Protein AF-A0A3P9P0P9-F1 (afdb_monomer_lite)

Secondary structure (DSSP, 8-state):
----TTTTTTT--HHHHHHHHHHHHHHHHHHHHHHHHHHHHHHHHHHHHHHHHHHHHHHHHHHHHHHHHHHHHH-

Sequence (75 aa):
MSWAVEEWKDGLPGKALQKIQEMEIQLDKLKKERTQKQFQLDSLEAALQKQKQKVSFHSERAGRVCDVDTFVRVT

Foldseek 3Di:
DCDVVCPVVPPDDVVVVVVVVVVVVVVVVVVVVVVVVVVVVVVVVVVVVVVVVVVVVVVVVVVVVVVVVVVVVVD

pLDDT: mean 81.31, std 15.82, range [38.31, 97.38]

InterPro domains:
  IPR018463 Centromere protein Cenp-F, N-terminal [PF10481] (1-57)
  IPR043513 Centromere protein Cenp-F [PTHR18874] (1-55)

Radius of gyration: 29.14 Å; chains: 1; bounding box: 49×20×82 Å

Organism: Poecilia reticulata (NCBI:txid8081)

Structure (mmCIF, N/CA/C/O backbone):
data_AF-A0A3P9P0P9-F1
#
_entry.id   AF-A0A3P9P0P9-F1
#
loop_
_atom_site.group_PDB
_atom_site.id
_atom_site.type_symbol
_atom_site.label_atom_id
_atom_site.label_alt_id
_atom_site.label_comp_id
_atom_site.label_asym_id
_atom_site.label_entity_id
_atom_site.label_seq_id
_atom_site.pdbx_PDB_ins_code
_atom_site.Cartn_x
_atom_site.Cartn_y
_atom_site.Cartn_z
_atom_site.occupancy
_atom_site.B_iso_or_equiv
_atom_site.auth_seq_id
_atom_site.auth_comp_id
_atom_site.auth_asym_id
_atom_site.auth_atom_id
_atom_site.pdbx_PDB_model_num
ATOM 1 N N . MET A 1 1 ? 0.611 16.281 16.618 1.00 38.31 1 MET A N 1
ATOM 2 C CA . MET A 1 1 ? -0.313 16.486 17.750 1.00 38.31 1 MET A CA 1
ATOM 3 C C . MET A 1 1 ? -0.476 15.158 18.462 1.00 38.31 1 MET A C 1
ATOM 5 O O . MET A 1 1 ? -1.215 14.311 17.975 1.00 38.31 1 MET A O 1
ATOM 9 N N . SER A 1 2 ? 0.264 14.948 19.549 1.00 46.19 2 SER A N 1
ATOM 10 C CA . SER A 1 2 ? -0.050 13.875 20.493 1.00 46.19 2 SER A CA 1
ATOM 11 C C . SER A 1 2 ? -1.297 14.330 21.233 1.00 46.19 2 SER A C 1
ATOM 13 O O . SER A 1 2 ? -1.216 15.188 22.106 1.00 46.19 2 SER A O 1
ATOM 15 N N . TRP A 1 3 ? -2.460 13.861 20.786 1.00 50.53 3 TRP A N 1
ATOM 16 C CA . TRP A 1 3 ? -3.682 13.979 21.574 1.00 50.53 3 TRP A CA 1
ATOM 17 C C . TRP A 1 3 ? -3.386 13.378 22.941 1.00 50.53 3 TRP A C 1
ATOM 19 O O . TRP A 1 3 ? -2.697 12.367 22.985 1.00 50.53 3 TRP A O 1
ATOM 29 N N . ALA A 1 4 ? -3.827 14.017 24.020 1.00 53.34 4 ALA A N 1
ATOM 30 C CA . ALA A 1 4 ? -3.733 13.508 25.382 1.00 53.34 4 ALA A CA 1
ATOM 31 C C . ALA A 1 4 ? -4.172 12.034 25.417 1.00 53.34 4 ALA A C 1
ATOM 33 O O . ALA A 1 4 ? -5.363 11.755 25.395 1.00 53.34 4 ALA A O 1
ATOM 34 N N . VAL A 1 5 ? -3.217 11.098 25.325 1.00 58.62 5 VAL A N 1
ATOM 35 C CA . VAL A 1 5 ? -3.431 9.791 24.663 1.00 58.62 5 VAL A CA 1
ATOM 36 C C . VAL A 1 5 ? -4.490 8.926 25.361 1.00 58.62 5 VAL A C 1
ATOM 38 O O . VAL A 1 5 ? -5.105 8.094 24.698 1.00 58.62 5 VAL A O 1
ATOM 41 N N . GLU A 1 6 ? -4.802 9.209 26.628 1.00 61.38 6 GLU A N 1
ATOM 42 C CA . GLU A 1 6 ? -5.759 8.445 27.435 1.00 61.38 6 GLU A CA 1
ATOM 43 C C . GLU A 1 6 ? -6.889 9.275 28.076 1.00 61.38 6 GLU A C 1
ATOM 45 O O . GLU A 1 6 ? -7.938 8.713 28.369 1.00 61.38 6 GLU A O 1
ATOM 50 N N . GLU A 1 7 ? -6.769 10.603 28.218 1.00 68.25 7 GLU A N 1
ATOM 51 C CA . GLU A 1 7 ? -7.814 11.413 28.889 1.00 68.25 7 GLU A CA 1
ATOM 52 C C . GLU A 1 7 ? -9.153 11.422 28.134 1.00 68.25 7 GLU A C 1
ATOM 54 O O . GLU A 1 7 ? -10.207 11.601 28.732 1.00 68.25 7 GLU A O 1
ATOM 59 N N . TRP A 1 8 ? -9.146 11.192 26.819 1.00 74.19 8 TRP A N 1
ATOM 60 C CA . TRP A 1 8 ? -10.379 11.080 26.028 1.00 74.19 8 TRP A CA 1
ATOM 61 C C . TRP A 1 8 ? -11.034 9.693 26.113 1.00 74.19 8 TRP A C 1
ATOM 63 O O . TRP A 1 8 ? -12.173 9.523 25.673 1.00 74.19 8 TRP A O 1
ATOM 73 N N . LYS A 1 9 ? -10.308 8.696 26.637 1.00 74.00 9 LYS A N 1
ATOM 74 C CA . LYS A 1 9 ? -10.816 7.341 26.879 1.00 74.00 9 LYS A CA 1
ATOM 75 C C . LYS A 1 9 ? -11.459 7.224 28.264 1.00 74.00 9 LYS A C 1
ATOM 77 O O . LYS A 1 9 ? -12.311 6.352 28.451 1.00 74.00 9 LYS A O 1
ATOM 82 N N . ASP A 1 10 ? -11.125 8.125 29.188 1.00 74.06 10 ASP A N 1
ATOM 83 C CA . ASP A 1 10 ? -11.771 8.224 30.494 1.00 74.06 10 ASP A CA 1
ATOM 84 C C . ASP A 1 10 ? -13.250 8.621 30.359 1.00 74.06 10 ASP A C 1
ATOM 86 O O . ASP A 1 10 ? -13.613 9.623 29.744 1.00 74.06 10 ASP A O 1
ATOM 90 N N . GLY A 1 11 ? -14.136 7.795 30.921 1.00 77.25 11 GLY A N 1
ATOM 91 C CA . GLY A 1 11 ? -15.588 8.005 30.892 1.00 77.25 11 GLY A CA 1
ATOM 92 C C . GLY A 1 11 ? -16.322 7.415 29.680 1.00 77.25 11 GLY A C 1
ATOM 93 O O . GLY A 1 11 ? -17.555 7.457 29.646 1.00 77.25 11 GLY A O 1
ATOM 94 N N . LEU A 1 12 ? -15.621 6.812 28.711 1.00 82.31 12 LEU A N 1
ATOM 95 C CA . LEU A 1 12 ? -16.275 6.083 27.621 1.00 82.31 12 LEU A CA 1
ATOM 96 C C . LEU A 1 12 ? -16.758 4.698 28.088 1.00 82.31 12 LEU A C 1
ATOM 98 O O . LEU A 1 12 ? -16.031 3.973 28.770 1.00 82.31 12 LEU A O 1
ATOM 102 N N . PRO A 1 13 ? -17.967 4.265 27.686 1.00 85.75 13 PRO A N 1
ATOM 103 C CA . PRO A 1 13 ? -18.443 2.926 28.003 1.00 85.75 13 PRO A CA 1
ATOM 104 C C . PRO A 1 13 ? -17.520 1.869 27.380 1.00 85.75 13 PRO A C 1
ATOM 106 O O . PRO A 1 13 ? -17.085 2.014 26.238 1.00 85.75 13 PRO A O 1
ATOM 109 N N . GLY A 1 14 ? -17.277 0.757 28.084 1.00 84.75 14 GLY A N 1
ATOM 110 C CA . GLY A 1 14 ? -16.326 -0.282 27.651 1.00 84.75 14 GLY A CA 1
ATOM 111 C C . GLY A 1 14 ? -16.568 -0.829 26.236 1.00 84.75 14 GLY A C 1
ATOM 112 O O . GLY A 1 14 ? -15.619 -1.144 25.526 1.00 84.75 14 GLY A O 1
ATOM 113 N N . LYS A 1 15 ? -17.825 -0.845 25.766 1.00 89.06 15 LYS A N 1
ATOM 114 C CA . LYS A 1 15 ? -18.166 -1.194 24.373 1.00 89.06 15 LYS A CA 1
ATOM 115 C C . LYS A 1 15 ? -17.586 -0.211 23.348 1.00 89.06 15 LYS A C 1
ATOM 117 O O . LYS A 1 15 ? -17.158 -0.632 22.277 1.00 89.06 15 LYS A O 1
ATOM 122 N N . ALA A 1 16 ? -17.575 1.084 23.662 1.00 88.75 16 ALA A N 1
ATOM 123 C CA . ALA A 1 16 ? -16.970 2.102 22.808 1.00 88.75 16 ALA A CA 1
ATOM 124 C C . ALA A 1 16 ? -15.445 1.945 22.782 1.00 88.75 16 ALA A C 1
ATOM 126 O O . ALA A 1 16 ? -14.861 1.943 21.701 1.00 88.75 16 ALA A O 1
ATOM 127 N N . LEU A 1 17 ? -14.818 1.707 23.940 1.00 89.69 17 LEU A N 1
ATOM 128 C CA . LEU A 1 17 ? -13.376 1.443 24.038 1.00 89.69 17 LEU A CA 1
ATOM 129 C C . LEU A 1 17 ? -12.958 0.195 23.250 1.00 89.69 17 LEU A C 1
ATOM 131 O O . LEU A 1 17 ? -11.980 0.229 22.505 1.00 89.69 17 LEU A O 1
ATOM 135 N N . GLN A 1 18 ? -13.741 -0.880 23.338 1.00 90.12 18 GLN A N 1
ATOM 136 C CA . GLN A 1 18 ? -13.508 -2.100 22.567 1.00 90.12 18 GLN A CA 1
ATOM 137 C C . GLN A 1 18 ? -13.606 -1.843 21.057 1.00 90.12 18 GLN A C 1
ATOM 139 O O . GLN A 1 18 ? -12.754 -2.292 20.292 1.00 90.12 18 GLN A O 1
ATOM 144 N N . LYS A 1 19 ? -14.602 -1.060 20.618 1.00 92.62 19 LYS A N 1
ATOM 145 C CA . LYS A 1 19 ? -14.753 -0.694 19.205 1.00 92.62 19 LYS A CA 1
ATOM 146 C C . LYS A 1 19 ? -13.595 0.164 18.703 1.00 92.62 19 LYS A C 1
ATOM 148 O O . LYS A 1 19 ? -13.138 -0.027 17.580 1.00 92.62 19 LYS A O 1
ATOM 153 N N . ILE A 1 20 ? -13.112 1.086 19.532 1.00 90.88 20 ILE A N 1
ATOM 154 C CA . ILE A 1 20 ? -11.928 1.899 19.244 1.00 90.88 20 ILE A CA 1
ATOM 155 C C . ILE A 1 20 ? -10.707 0.999 19.047 1.00 90.88 20 ILE A C 1
ATOM 157 O O . ILE A 1 20 ? -10.057 1.114 18.014 1.00 90.88 20 ILE A O 1
ATOM 161 N N . GLN A 1 21 ? -10.445 0.056 19.957 1.00 90.06 21 GLN A N 1
ATOM 162 C CA . GLN A 1 21 ? -9.334 -0.893 19.811 1.00 90.0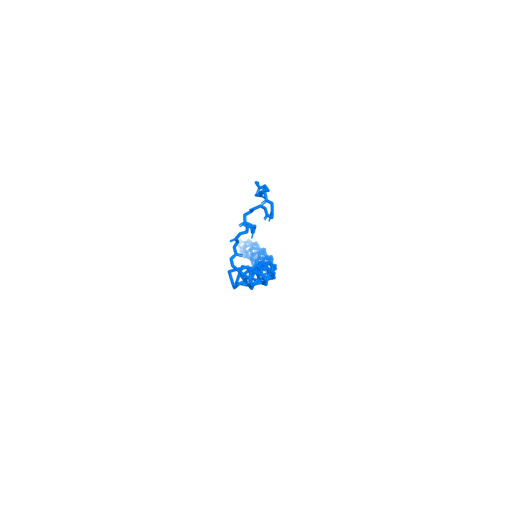6 21 GLN A CA 1
ATOM 163 C C . GLN A 1 21 ? -9.443 -1.737 18.537 1.00 90.06 21 GLN A C 1
ATOM 165 O O . GLN A 1 21 ? -8.460 -1.899 17.817 1.00 90.06 21 GLN A O 1
ATOM 170 N N . GLU A 1 22 ? -10.632 -2.250 18.212 1.00 94.19 22 GLU A N 1
ATOM 171 C CA . GLU A 1 22 ? -10.852 -2.974 16.954 1.00 94.19 22 GLU A CA 1
ATOM 172 C C . GLU A 1 22 ? -10.496 -2.113 15.734 1.00 94.19 22 GLU A C 1
ATOM 174 O O . GLU A 1 22 ? -9.823 -2.586 14.814 1.00 94.19 22 GLU A O 1
ATOM 179 N N . MET A 1 23 ? -10.918 -0.846 15.733 1.00 94.00 23 MET A N 1
ATOM 180 C CA . MET A 1 23 ? -10.613 0.100 14.659 1.00 94.00 23 MET A CA 1
ATOM 181 C C . MET A 1 23 ? -9.123 0.452 14.605 1.00 94.00 23 MET A C 1
ATOM 183 O O . MET A 1 23 ? -8.565 0.513 13.512 1.00 94.00 23 MET A O 1
ATOM 187 N N . GLU A 1 24 ? -8.456 0.635 15.747 1.00 92.19 24 GLU A N 1
ATOM 188 C CA . GLU A 1 24 ? -7.008 0.868 15.835 1.00 92.19 24 GLU A CA 1
ATOM 189 C C . GLU A 1 24 ? -6.225 -0.314 15.235 1.00 92.19 24 GLU A C 1
ATOM 191 O O . GLU A 1 24 ? -5.323 -0.111 14.418 1.00 92.19 24 GLU A O 1
ATOM 196 N N . ILE A 1 25 ? -6.624 -1.553 15.549 1.00 94.75 25 ILE A N 1
ATOM 197 C CA . ILE A 1 25 ? -6.024 -2.777 14.992 1.00 94.75 25 ILE A CA 1
ATOM 198 C C . ILE A 1 25 ? -6.248 -2.863 13.477 1.00 94.75 25 ILE A C 1
ATOM 200 O O . ILE A 1 25 ? -5.329 -3.203 12.729 1.00 94.75 25 ILE A O 1
ATOM 204 N N . GLN A 1 26 ? -7.459 -2.567 12.997 1.00 96.38 26 GLN A N 1
ATOM 205 C CA . GLN A 1 26 ? -7.747 -2.544 11.559 1.00 96.38 26 GLN A CA 1
ATOM 206 C C . GLN A 1 26 ? -6.935 -1.469 10.834 1.00 96.38 26 GLN A C 1
ATOM 208 O O . GLN A 1 26 ? -6.404 -1.727 9.754 1.00 96.38 26 GLN A O 1
ATOM 213 N N . LEU A 1 27 ? -6.786 -0.290 11.438 1.00 95.44 27 LEU A N 1
ATOM 214 C CA . LEU A 1 27 ? -5.950 0.779 10.903 1.00 95.44 27 LEU A CA 1
ATOM 215 C C . LEU A 1 27 ? -4.490 0.349 10.788 1.00 95.44 27 LEU A C 1
ATOM 217 O O . LEU A 1 27 ? -3.860 0.630 9.771 1.00 95.44 27 LEU A O 1
ATOM 221 N N . ASP A 1 28 ? -3.950 -0.338 11.794 1.00 96.25 28 ASP A N 1
ATOM 222 C CA . ASP A 1 28 ? -2.579 -0.851 11.752 1.00 96.25 28 ASP A CA 1
ATOM 223 C C . ASP A 1 28 ? -2.386 -1.881 10.627 1.00 96.25 28 ASP A C 1
ATOM 225 O O . ASP A 1 28 ? -1.429 -1.788 9.851 1.00 96.25 28 ASP A O 1
ATOM 229 N N . LYS A 1 29 ? -3.344 -2.802 10.455 1.00 96.81 29 LYS A N 1
ATOM 230 C CA . LYS A 1 29 ? -3.349 -3.756 9.333 1.00 96.81 29 LYS A CA 1
ATOM 231 C C . LYS A 1 29 ? -3.361 -3.042 7.983 1.00 96.81 29 LYS A C 1
ATOM 233 O O . LYS A 1 29 ? -2.506 -3.311 7.142 1.00 96.81 29 LYS A O 1
ATOM 238 N N . LEU A 1 30 ? -4.272 -2.088 7.794 1.00 97.12 30 LEU A N 1
ATOM 239 C CA . LEU A 1 30 ? -4.379 -1.327 6.547 1.00 97.12 30 LEU A CA 1
ATOM 240 C C . LEU A 1 30 ? -3.130 -0.482 6.271 1.00 97.12 30 LEU A C 1
ATOM 242 O O . LEU A 1 30 ? -2.718 -0.358 5.118 1.00 97.12 30 LEU A O 1
ATOM 246 N N . LYS A 1 31 ? -2.491 0.076 7.306 1.00 96.88 31 LYS A N 1
ATOM 247 C CA . LYS A 1 31 ? -1.208 0.780 7.168 1.00 96.88 31 LYS A CA 1
ATOM 248 C C . LYS A 1 31 ? -0.116 -0.161 6.666 1.00 96.88 31 LYS A C 1
ATOM 250 O O . LYS A 1 31 ? 0.584 0.193 5.722 1.00 96.88 31 LYS A O 1
ATOM 255 N N . LYS A 1 32 ? 0.002 -1.360 7.242 1.00 96.75 32 LYS A N 1
ATOM 256 C CA . LYS A 1 32 ? 0.968 -2.379 6.796 1.00 96.75 32 LYS A CA 1
ATOM 257 C C . LYS A 1 32 ? 0.711 -2.812 5.354 1.00 96.75 32 LYS A C 1
ATOM 259 O O . LYS A 1 32 ? 1.642 -2.813 4.552 1.00 96.75 32 LYS A O 1
ATOM 264 N N . GLU A 1 33 ? -0.541 -3.100 5.001 1.00 97.19 33 GLU A N 1
ATOM 265 C CA . GLU A 1 33 ? -0.920 -3.455 3.628 1.00 97.19 33 GLU A CA 1
ATOM 266 C C . GLU A 1 33 ? -0.619 -2.336 2.630 1.00 97.19 33 GLU A C 1
ATOM 268 O O . GLU A 1 33 ? -0.106 -2.600 1.541 1.00 97.19 33 GLU A O 1
ATOM 273 N N . ARG A 1 34 ? -0.909 -1.079 2.990 1.00 97.00 34 ARG A N 1
ATOM 274 C CA . ARG A 1 34 ? -0.551 0.086 2.173 1.00 97.00 34 ARG A CA 1
ATOM 275 C C . ARG A 1 34 ? 0.954 0.116 1.929 1.00 97.00 34 ARG A C 1
ATOM 277 O O . ARG A 1 34 ? 1.359 0.230 0.779 1.00 97.00 34 ARG A O 1
ATOM 284 N N . THR A 1 35 ? 1.768 0.007 2.977 1.00 96.88 35 THR A N 1
ATOM 285 C CA . THR A 1 35 ? 3.233 0.038 2.855 1.00 96.88 35 THR A CA 1
ATOM 286 C C . THR A 1 35 ? 3.744 -1.097 1.970 1.00 96.88 35 THR A C 1
ATOM 288 O O . THR A 1 35 ? 4.578 -0.873 1.098 1.00 96.88 35 THR A O 1
ATOM 291 N N . GLN A 1 36 ? 3.200 -2.305 2.128 1.00 97.38 36 GLN A N 1
ATOM 292 C CA . GLN A 1 36 ? 3.554 -3.449 1.290 1.00 97.38 36 GLN A CA 1
ATOM 293 C C . GLN A 1 36 ? 3.200 -3.219 -0.187 1.00 97.38 36 GLN A C 1
ATOM 295 O O . GLN A 1 36 ? 3.997 -3.540 -1.068 1.00 97.38 36 GLN A O 1
ATOM 300 N N . LYS A 1 37 ? 2.013 -2.670 -0.473 1.00 96.94 37 LYS A N 1
ATOM 301 C CA . LYS A 1 37 ? 1.587 -2.339 -1.842 1.00 96.94 37 LYS A CA 1
ATOM 302 C C . LYS A 1 37 ? 2.422 -1.210 -2.439 1.00 96.94 37 LYS A C 1
ATOM 304 O O . LYS A 1 37 ? 2.775 -1.296 -3.608 1.00 96.94 37 LYS A O 1
ATOM 309 N N . GLN A 1 38 ? 2.776 -0.201 -1.645 1.00 95.88 38 GLN A N 1
ATOM 310 C CA . GLN A 1 38 ? 3.648 0.885 -2.087 1.00 95.88 38 GLN A CA 1
ATOM 311 C C . GLN A 1 38 ? 5.013 0.345 -2.515 1.00 95.88 38 GLN A C 1
ATOM 313 O O . GLN A 1 38 ? 5.456 0.629 -3.617 1.00 95.88 38 GLN A O 1
ATOM 318 N N . PHE A 1 39 ? 5.615 -0.536 -1.714 1.00 96.75 39 PHE A N 1
ATOM 319 C CA . PHE A 1 39 ? 6.887 -1.159 -2.074 1.00 96.75 39 PHE A CA 1
ATOM 320 C C . PHE A 1 39 ? 6.808 -1.958 -3.387 1.00 96.75 39 PHE A C 1
ATOM 322 O O . PHE A 1 39 ? 7.726 -1.917 -4.206 1.00 96.75 39 PHE A O 1
ATOM 329 N N . GLN A 1 40 ? 5.701 -2.674 -3.616 1.00 96.50 40 GLN A N 1
ATOM 330 C CA . GLN A 1 40 ? 5.481 -3.381 -4.882 1.00 96.50 40 GLN A CA 1
ATOM 331 C C . GLN A 1 40 ? 5.359 -2.414 -6.063 1.00 96.50 40 GLN A C 1
ATOM 333 O O . GLN A 1 40 ? 5.940 -2.673 -7.116 1.00 96.50 40 GLN A O 1
ATOM 338 N N . LEU A 1 41 ? 4.637 -1.304 -5.891 1.00 96.19 41 LEU A N 1
ATOM 339 C CA . LEU A 1 41 ? 4.520 -0.266 -6.913 1.00 96.19 41 LEU A CA 1
ATOM 340 C C . LEU A 1 41 ? 5.881 0.355 -7.234 1.00 96.19 41 LEU A C 1
ATOM 342 O O . LEU A 1 41 ? 6.246 0.396 -8.405 1.00 96.19 41 LEU A O 1
ATOM 346 N N . ASP A 1 42 ? 6.658 0.732 -6.219 1.00 96.62 42 ASP A N 1
ATOM 347 C CA . ASP A 1 42 ? 7.988 1.327 -6.394 1.00 96.62 42 ASP A CA 1
ATOM 348 C C . ASP A 1 42 ? 8.937 0.357 -7.126 1.00 96.62 42 ASP A C 1
ATOM 350 O O . ASP A 1 42 ? 9.709 0.746 -8.005 1.00 96.62 42 ASP A O 1
ATOM 354 N N . SER A 1 43 ? 8.847 -0.942 -6.816 1.00 95.56 43 SER A N 1
ATOM 355 C CA . SER A 1 43 ? 9.616 -1.987 -7.498 1.00 95.56 43 SER A CA 1
ATOM 356 C C . SER A 1 43 ? 9.231 -2.128 -8.975 1.00 95.56 43 SER A C 1
ATOM 358 O O . SER A 1 43 ? 10.109 -2.192 -9.844 1.00 95.56 43 SER A O 1
ATOM 360 N N . LEU A 1 44 ? 7.930 -2.143 -9.278 1.00 96.00 44 LEU A N 1
ATOM 361 C CA . LEU A 1 44 ? 7.425 -2.209 -10.651 1.00 96.00 44 LEU A CA 1
ATOM 362 C C . LEU A 1 44 ? 7.781 -0.952 -11.444 1.00 96.00 44 LEU A C 1
ATOM 364 O O . LEU A 1 44 ? 8.165 -1.052 -12.609 1.00 96.00 44 LEU A O 1
ATOM 368 N N . GLU A 1 45 ? 7.709 0.221 -10.823 1.00 95.38 45 GLU A N 1
ATOM 369 C CA . GLU A 1 45 ? 8.092 1.486 -11.441 1.00 95.38 45 GLU A CA 1
ATOM 370 C C . GLU A 1 45 ? 9.590 1.516 -11.773 1.00 95.38 45 GLU A C 1
ATOM 372 O O . GLU A 1 45 ? 9.967 1.877 -12.891 1.00 95.38 45 GLU A O 1
ATOM 377 N N . ALA A 1 46 ? 10.451 1.034 -10.872 1.00 95.56 46 ALA A N 1
ATOM 378 C CA . ALA A 1 46 ? 11.882 0.894 -11.138 1.00 95.56 46 ALA A CA 1
ATOM 379 C C . ALA A 1 46 ? 12.169 -0.088 -12.291 1.00 95.56 46 ALA A C 1
ATOM 381 O O . ALA A 1 46 ? 12.998 0.190 -13.165 1.00 95.56 46 ALA A O 1
ATOM 382 N N . ALA A 1 47 ? 11.464 -1.224 -12.337 1.00 94.50 47 ALA A N 1
ATOM 383 C CA . ALA A 1 47 ? 11.582 -2.188 -13.430 1.00 94.50 47 ALA A CA 1
ATOM 384 C C . ALA A 1 47 ? 11.134 -1.585 -14.773 1.00 94.50 47 ALA A C 1
ATOM 386 O O . ALA A 1 47 ? 11.828 -1.732 -15.785 1.00 94.50 47 ALA A O 1
ATOM 387 N N . LEU A 1 48 ? 10.022 -0.846 -14.773 1.00 93.19 48 LEU A N 1
ATOM 388 C CA . LEU A 1 48 ? 9.512 -0.134 -15.941 1.00 93.19 48 LEU A CA 1
ATOM 389 C C . LEU A 1 48 ? 10.514 0.918 -16.425 1.00 93.19 48 LEU A C 1
ATOM 391 O O . LEU A 1 48 ? 10.789 1.006 -17.622 1.00 93.19 48 LEU A O 1
ATOM 395 N N . GLN A 1 49 ? 11.097 1.692 -15.511 1.00 93.94 49 GLN A N 1
ATOM 396 C CA . GLN A 1 49 ? 12.091 2.708 -15.8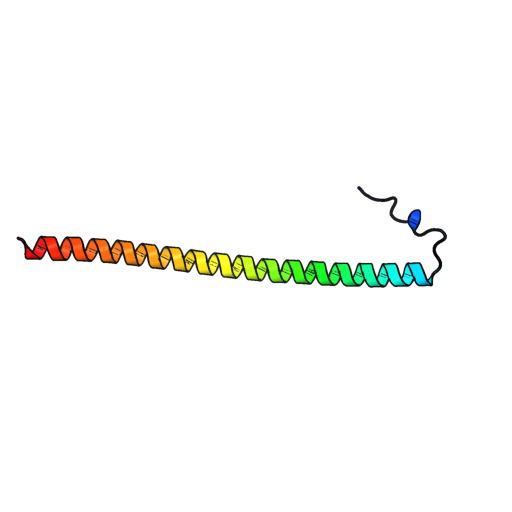46 1.00 93.94 49 GLN A CA 1
ATOM 397 C C . GLN A 1 49 ? 13.330 2.085 -16.497 1.00 93.94 49 GLN A C 1
ATOM 399 O O . GLN A 1 49 ? 13.814 2.574 -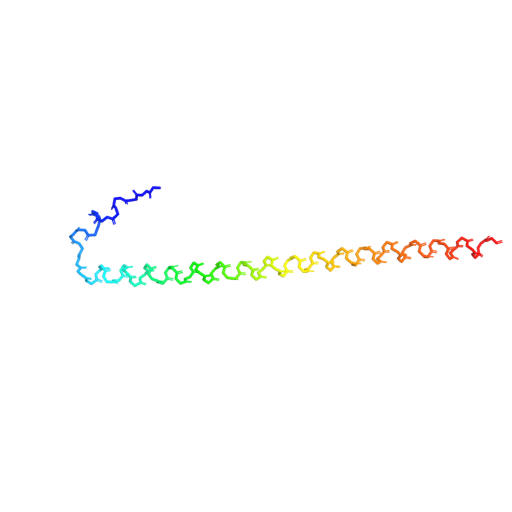17.520 1.00 93.94 49 GLN A O 1
ATOM 404 N N . LYS A 1 50 ? 13.796 0.946 -15.974 1.00 93.50 50 LYS A N 1
ATOM 405 C CA . LYS A 1 50 ? 14.893 0.177 -16.574 1.00 93.50 50 LYS A CA 1
ATOM 406 C C . LYS A 1 50 ? 14.549 -0.300 -17.987 1.00 93.50 50 LYS A C 1
ATOM 408 O O . LYS A 1 50 ? 15.394 -0.245 -18.881 1.00 93.50 50 LYS A O 1
ATOM 413 N N . GLN A 1 51 ? 13.315 -0.748 -18.216 1.00 89.75 51 GLN A N 1
ATOM 414 C CA . GLN A 1 51 ? 12.866 -1.150 -19.549 1.00 89.75 51 GLN A CA 1
ATOM 415 C C . GLN A 1 51 ? 12.801 0.042 -20.511 1.00 89.75 51 GLN A C 1
ATOM 417 O O . GLN A 1 51 ? 13.289 -0.073 -21.634 1.00 89.75 51 GLN A O 1
ATOM 422 N N . LYS A 1 52 ? 12.278 1.194 -20.077 1.00 91.69 52 LYS A N 1
ATOM 423 C CA . LYS A 1 52 ? 12.249 2.431 -20.877 1.00 91.69 52 LYS A CA 1
ATOM 424 C C . LYS A 1 52 ? 13.652 2.854 -21.314 1.00 91.69 52 LYS A C 1
ATOM 426 O O . LYS A 1 52 ? 13.854 3.118 -22.494 1.00 91.69 52 LYS A O 1
ATOM 431 N N . GLN A 1 53 ? 14.624 2.834 -20.400 1.00 88.88 53 GLN A N 1
ATOM 432 C CA . GLN A 1 53 ? 16.031 3.121 -20.713 1.00 88.88 53 GLN A CA 1
ATOM 433 C C . GLN A 1 53 ? 16.629 2.116 -21.703 1.00 88.88 53 GLN A C 1
ATOM 435 O O . GLN A 1 53 ? 17.389 2.477 -22.598 1.00 88.88 53 GLN A O 1
ATOM 440 N N . LYS A 1 54 ? 16.281 0.832 -21.570 1.00 86.75 54 LYS A N 1
ATOM 441 C CA . LYS A 1 54 ? 16.737 -0.193 -22.511 1.00 86.75 54 LYS A CA 1
ATOM 442 C C . LYS A 1 54 ? 16.168 0.060 -23.910 1.00 86.75 54 LYS A C 1
ATOM 444 O O . LYS A 1 54 ? 16.914 -0.008 -24.883 1.00 86.75 54 LYS A O 1
ATOM 449 N N . VAL A 1 55 ? 14.877 0.383 -24.013 1.00 85.19 55 VAL A N 1
ATOM 450 C CA . VAL A 1 55 ? 14.208 0.700 -25.286 1.00 85.19 55 VAL A CA 1
ATOM 451 C C . VAL A 1 55 ? 14.795 1.959 -25.920 1.00 85.19 55 VAL A C 1
ATOM 453 O O . VAL A 1 55 ? 15.121 1.923 -27.104 1.00 85.19 55 VAL A O 1
ATOM 456 N N . SER A 1 56 ? 15.006 3.036 -25.157 1.00 79.25 56 SER A N 1
ATOM 457 C CA . SER A 1 56 ? 15.626 4.257 -25.689 1.00 79.25 56 SER A CA 1
ATOM 458 C C . SER A 1 56 ? 17.045 3.998 -26.196 1.00 79.25 56 SER A C 1
ATOM 460 O O . SER A 1 56 ? 17.389 4.416 -27.298 1.00 79.25 56 SER A O 1
ATOM 462 N N . PHE A 1 57 ? 17.844 3.218 -25.464 1.00 82.12 57 PHE A N 1
ATOM 463 C CA . PHE A 1 57 ? 19.192 2.845 -25.89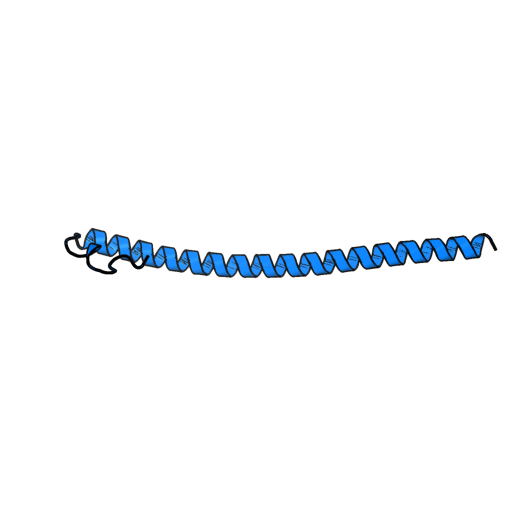1 1.00 82.12 57 PHE A CA 1
ATOM 464 C C . PHE A 1 57 ? 19.205 1.967 -27.151 1.00 82.12 57 PHE A C 1
ATOM 466 O O . PHE A 1 57 ? 20.088 2.107 -27.999 1.00 82.12 57 PHE A O 1
ATOM 473 N N . HIS A 1 58 ? 18.241 1.054 -27.300 1.00 74.81 58 HIS A N 1
ATOM 474 C CA . HIS A 1 58 ? 18.082 0.285 -28.536 1.00 74.81 58 HIS A CA 1
ATOM 475 C C . HIS A 1 58 ? 17.610 1.158 -29.699 1.00 74.81 58 HIS A C 1
ATOM 477 O O . HIS A 1 58 ? 18.127 0.990 -30.796 1.00 74.81 58 HIS A O 1
ATOM 483 N N . SER A 1 59 ? 16.701 2.106 -29.466 1.00 72.06 59 SER A N 1
ATOM 484 C CA . SER A 1 59 ? 16.244 3.056 -30.486 1.00 72.06 59 SER A CA 1
ATOM 485 C C . SER A 1 59 ? 17.382 3.951 -30.977 1.00 72.06 59 SER A C 1
ATOM 487 O O . SER A 1 59 ? 17.535 4.151 -32.176 1.00 72.06 59 SER A O 1
ATOM 489 N N . GLU A 1 60 ? 18.216 4.457 -30.068 1.00 74.38 60 GLU A N 1
ATOM 490 C CA . GLU A 1 60 ? 19.367 5.293 -30.418 1.00 74.38 60 GLU A CA 1
ATOM 491 C C . GLU A 1 60 ? 20.460 4.492 -31.141 1.00 74.38 60 GLU A C 1
ATOM 493 O O . GLU A 1 60 ? 21.087 4.976 -32.083 1.00 74.38 60 GLU A O 1
ATOM 498 N N . ARG A 1 61 ? 20.707 3.242 -30.727 1.00 68.94 61 ARG A N 1
ATOM 499 C CA . ARG A 1 61 ? 21.626 2.358 -31.457 1.00 68.94 61 ARG A CA 1
ATOM 500 C C . ARG A 1 61 ? 21.086 1.968 -32.827 1.00 68.94 61 ARG A C 1
ATOM 502 O O . ARG A 1 61 ? 21.869 1.964 -33.765 1.00 68.94 61 ARG A O 1
ATOM 509 N N . ALA A 1 62 ? 19.790 1.691 -32.952 1.00 69.38 62 ALA A N 1
ATOM 510 C CA . ALA A 1 62 ? 19.166 1.425 -34.242 1.00 69.38 62 ALA A CA 1
ATOM 511 C C . ALA A 1 62 ? 19.338 2.626 -35.179 1.00 69.38 62 ALA A C 1
ATOM 513 O O . ALA A 1 62 ? 19.861 2.432 -36.266 1.00 69.38 62 ALA A O 1
ATOM 514 N N . GLY A 1 63 ? 19.028 3.845 -34.713 1.00 67.69 63 GLY A N 1
ATOM 515 C CA . GLY A 1 63 ? 19.229 5.091 -35.467 1.00 67.69 63 GLY A CA 1
ATOM 516 C C . GLY A 1 63 ? 20.660 5.265 -35.983 1.00 67.69 63 GLY A C 1
ATOM 517 O O . GLY A 1 63 ? 20.875 5.463 -37.172 1.00 67.69 63 GLY A O 1
ATOM 518 N N . ARG A 1 64 ? 21.660 5.080 -35.110 1.00 64.00 64 ARG A N 1
ATOM 519 C CA . ARG A 1 64 ? 23.076 5.159 -35.511 1.00 64.00 64 ARG A CA 1
ATOM 520 C C . ARG A 1 64 ? 23.481 4.106 -36.544 1.00 64.00 64 ARG A C 1
ATOM 522 O O . ARG A 1 64 ? 24.325 4.391 -37.384 1.00 64.00 64 ARG A O 1
ATOM 529 N N . VAL A 1 65 ? 22.921 2.897 -36.479 1.00 66.06 65 VAL A N 1
ATOM 530 C CA . VAL A 1 65 ? 23.224 1.834 -37.450 1.00 66.06 65 VAL A CA 1
ATOM 531 C C . VAL A 1 65 ? 22.657 2.183 -38.828 1.00 66.06 65 VAL A C 1
ATOM 533 O O . VAL A 1 65 ? 23.390 2.070 -39.807 1.00 66.06 65 VAL A O 1
ATOM 536 N N . CYS A 1 66 ? 21.418 2.688 -38.923 1.00 60.12 66 CYS A N 1
ATOM 537 C CA . CYS A 1 66 ? 20.887 3.117 -40.222 1.00 60.12 66 CYS A CA 1
ATOM 538 C C . CYS A 1 66 ? 21.628 4.326 -40.817 1.00 60.12 66 CYS A C 1
ATOM 540 O O . CYS A 1 66 ? 21.774 4.374 -42.038 1.00 60.12 66 CYS A O 1
ATOM 542 N N . ASP A 1 67 ? 22.144 5.260 -40.012 1.00 60.00 67 ASP A N 1
ATOM 543 C CA . ASP A 1 67 ? 22.994 6.355 -40.512 1.00 60.00 67 ASP A CA 1
ATOM 544 C C . ASP A 1 67 ? 24.309 5.841 -41.128 1.00 60.00 67 ASP A C 1
ATOM 546 O O . ASP A 1 67 ? 24.695 6.259 -42.222 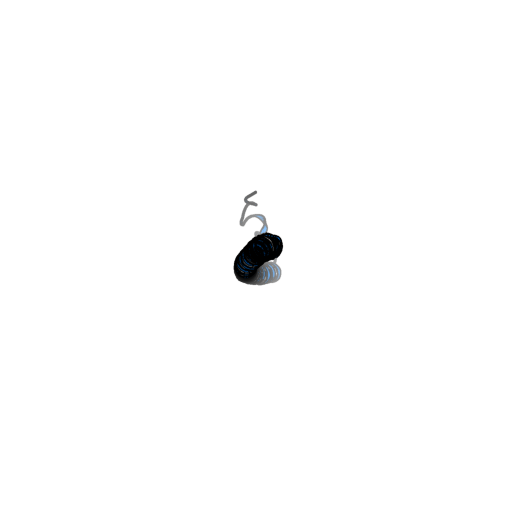1.00 60.00 67 ASP A O 1
ATOM 550 N N . VAL A 1 68 ? 24.980 4.886 -40.472 1.00 64.31 68 VAL A N 1
ATOM 551 C CA . VAL A 1 68 ? 26.241 4.306 -40.972 1.00 64.31 68 VAL A CA 1
ATOM 552 C C . VAL A 1 68 ? 26.015 3.475 -42.239 1.00 64.31 68 VAL A C 1
ATOM 554 O O . VAL A 1 68 ? 26.754 3.638 -43.210 1.00 64.31 68 VAL A O 1
ATOM 557 N N . ASP A 1 69 ? 24.976 2.635 -42.275 1.00 56.25 69 ASP A N 1
ATOM 558 C CA . ASP A 1 69 ? 24.638 1.835 -43.463 1.00 56.25 69 ASP A CA 1
ATOM 559 C C . ASP A 1 69 ? 24.230 2.707 -44.661 1.00 56.25 69 ASP A C 1
ATOM 561 O O . ASP A 1 69 ? 24.489 2.345 -45.809 1.00 56.25 69 ASP A O 1
ATOM 565 N N . THR A 1 70 ? 23.621 3.871 -44.416 1.00 61.25 70 THR A N 1
ATOM 566 C CA . THR A 1 70 ? 23.281 4.832 -45.477 1.00 61.25 70 THR A CA 1
ATOM 567 C C . THR A 1 70 ? 24.533 5.522 -46.018 1.00 61.25 70 THR A C 1
ATOM 569 O O . THR A 1 70 ? 24.674 5.649 -47.232 1.00 61.25 70 THR A O 1
ATOM 572 N N . PHE A 1 71 ? 25.476 5.909 -45.152 1.00 62.84 71 PHE A N 1
ATOM 573 C CA . PHE A 1 71 ? 26.744 6.522 -45.565 1.00 62.84 71 PHE A CA 1
ATOM 574 C C . PHE A 1 71 ? 27.579 5.584 -46.451 1.00 62.84 71 PHE A C 1
ATOM 576 O O . PHE A 1 71 ? 28.025 5.986 -47.525 1.00 62.84 71 PHE A O 1
ATOM 583 N N . VAL A 1 72 ? 27.713 4.312 -46.058 1.00 63.91 72 VAL A N 1
ATOM 584 C CA . VAL A 1 72 ? 28.468 3.290 -46.812 1.00 63.91 72 VAL A CA 1
ATOM 585 C C . VAL A 1 72 ? 27.828 2.960 -48.167 1.00 63.91 72 VAL A C 1
ATOM 587 O O . VAL A 1 72 ? 28.519 2.534 -49.081 1.00 63.91 72 VAL A O 1
ATOM 590 N N . ARG A 1 73 ? 26.516 3.161 -48.336 1.00 61.12 73 ARG A N 1
ATOM 591 C CA . ARG A 1 73 ? 25.820 2.891 -49.609 1.00 61.12 73 ARG A CA 1
ATOM 592 C C . ARG A 1 73 ? 25.930 4.021 -50.637 1.00 61.12 73 ARG A C 1
ATOM 594 O O . ARG A 1 73 ? 25.593 3.802 -51.797 1.00 61.12 73 ARG A O 1
ATOM 601 N N . VAL A 1 74 ? 26.309 5.220 -50.196 1.00 57.38 74 VAL A N 1
ATOM 602 C CA . VAL A 1 74 ? 26.406 6.439 -51.022 1.00 57.38 74 VAL A CA 1
ATOM 603 C C . VAL A 1 74 ? 27.871 6.805 -51.330 1.00 57.38 74 VAL A C 1
ATOM 605 O O . VAL A 1 74 ? 28.115 7.726 -52.107 1.00 57.38 74 VAL A O 1
ATOM 608 N N . THR A 1 75 ? 28.842 6.076 -50.766 1.00 54.31 75 THR A 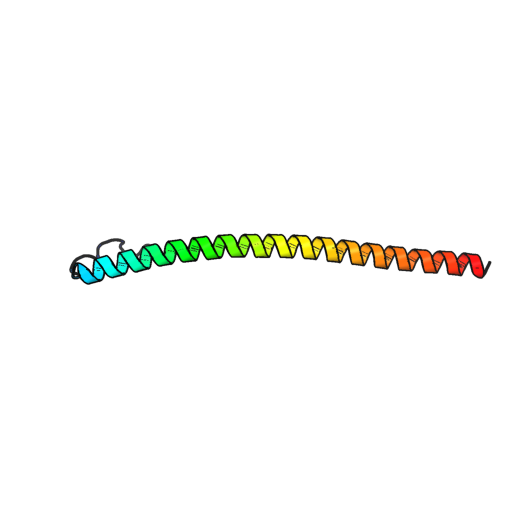N 1
ATOM 609 C CA . THR A 1 75 ? 30.277 6.157 -51.108 1.00 54.31 75 THR A CA 1
ATOM 610 C C . THR A 1 75 ? 30.694 5.011 -52.019 1.00 54.31 75 THR A C 1
ATOM 612 O O . THR A 1 75 ? 31.574 5.259 -52.872 1.00 54.31 75 THR A O 1
#